Protein AF-T0ZM76-F1 (afdb_monomer)

Secondary structure (DSSP, 8-state):
---S--TT-EEEETTTEEEEEEEEESSGGG-EEEEEETTTEEEEEETTT--PEE-

Structure (mmCIF, N/CA/C/O backbone):
data_AF-T0ZM76-F1
#
_entry.id   AF-T0ZM76-F1
#
loop_
_atom_site.group_PDB
_atom_site.id
_atom_site.type_symbol
_atom_site.label_atom_id
_atom_site.label_alt_id
_atom_site.label_comp_id
_atom_site.label_asym_id
_atom_site.label_entity_id
_atom_site.label_seq_id
_atom_site.pdbx_PDB_ins_code
_atom_site.Cartn_x
_atom_site.Cartn_y
_atom_site.Cartn_z
_atom_site.occupancy
_atom_site.B_iso_or_equiv
_atom_site.auth_seq_id
_atom_site.auth_comp_id
_atom_site.auth_asym_id
_atom_site.auth_atom_id
_atom_site.pdbx_PDB_model_num
ATOM 1 N N . LYS A 1 1 ? -13.584 5.068 14.597 1.00 36.94 1 LYS A N 1
ATOM 2 C CA . LYS A 1 1 ? -12.498 5.543 13.701 1.00 36.94 1 LYS A CA 1
ATOM 3 C C . LYS A 1 1 ? -11.825 4.320 13.094 1.00 36.94 1 LYS A C 1
ATOM 5 O O . LYS A 1 1 ? -10.890 3.781 13.667 1.00 36.94 1 LYS A O 1
ATOM 10 N N . THR A 1 2 ? -12.405 3.808 12.018 1.00 39.56 2 THR A N 1
ATOM 11 C CA . THR A 1 2 ? -12.020 2.538 11.397 1.00 39.56 2 THR A CA 1
ATOM 12 C C . THR A 1 2 ? -10.638 2.694 10.770 1.00 39.56 2 THR A C 1
ATOM 14 O O . THR A 1 2 ? -10.418 3.634 10.008 1.00 39.56 2 THR A O 1
ATOM 17 N N . GLY A 1 3 ? -9.684 1.838 11.152 1.00 56.47 3 GLY A N 1
ATOM 18 C CA . GLY A 1 3 ? -8.343 1.840 10.569 1.00 56.47 3 GLY A CA 1
ATOM 19 C C . GLY A 1 3 ? -8.452 1.788 9.046 1.00 56.47 3 GLY A C 1
ATOM 20 O O . GLY A 1 3 ? -9.161 0.934 8.525 1.00 56.47 3 GLY A O 1
ATOM 21 N N . LYS A 1 4 ? -7.804 2.737 8.359 1.00 71.62 4 LYS A N 1
ATOM 22 C CA . LYS A 1 4 ? -8.011 3.046 6.931 1.00 71.62 4 LYS A CA 1
ATOM 23 C C . LYS A 1 4 ? -7.898 1.850 5.971 1.00 71.62 4 LYS A C 1
ATOM 25 O O . LYS A 1 4 ? -8.390 1.961 4.855 1.00 71.62 4 LYS A O 1
ATOM 30 N N . PHE A 1 5 ? -7.281 0.740 6.387 1.00 82.56 5 PHE A N 1
ATOM 31 C CA . PHE A 1 5 ? -7.117 -0.464 5.572 1.00 82.56 5 PHE A CA 1
ATOM 32 C C . PHE A 1 5 ? -7.301 -1.744 6.406 1.00 82.56 5 PHE A C 1
ATOM 34 O O . PHE A 1 5 ? -6.839 -1.814 7.553 1.00 82.56 5 PHE A O 1
ATOM 41 N N . HIS A 1 6 ? -7.958 -2.754 5.831 1.00 87.44 6 HIS A N 1
ATOM 42 C CA . HIS A 1 6 ? -8.141 -4.089 6.416 1.00 87.44 6 HIS A CA 1
ATOM 43 C C . HIS A 1 6 ? -7.483 -5.182 5.561 1.00 87.44 6 HIS A C 1
ATOM 45 O O . HIS A 1 6 ? -7.256 -4.996 4.371 1.00 87.44 6 HIS A O 1
ATOM 51 N N . ILE A 1 7 ? -7.146 -6.320 6.176 1.00 92.25 7 ILE A N 1
ATOM 52 C CA . ILE A 1 7 ? -6.568 -7.476 5.469 1.00 92.25 7 ILE A CA 1
ATOM 53 C C . ILE A 1 7 ? -7.596 -8.020 4.467 1.00 92.25 7 ILE A C 1
ATOM 55 O O . ILE A 1 7 ? -8.780 -8.100 4.783 1.00 92.25 7 ILE A O 1
ATOM 59 N N . GLY A 1 8 ? -7.148 -8.354 3.257 1.00 93.19 8 GLY A N 1
ATOM 60 C CA . GLY A 1 8 ? -7.990 -8.757 2.127 1.00 93.19 8 GLY A CA 1
ATOM 61 C C . GLY A 1 8 ? -8.542 -7.590 1.301 1.00 93.19 8 GLY A C 1
ATOM 62 O O . GLY A 1 8 ? -9.081 -7.815 0.219 1.00 93.19 8 GLY A O 1
ATOM 63 N N . GLN A 1 9 ? -8.377 -6.345 1.758 1.00 93.62 9 GLN A N 1
ATOM 64 C CA . GLN A 1 9 ? -8.855 -5.170 1.037 1.00 93.62 9 GLN A CA 1
ATOM 65 C C . GLN A 1 9 ? -8.072 -4.954 -0.262 1.00 93.62 9 GLN A C 1
ATOM 67 O O . GLN A 1 9 ? -6.837 -4.975 -0.262 1.00 93.62 9 GLN A O 1
ATOM 72 N N . ARG A 1 10 ? -8.789 -4.665 -1.353 1.00 94.75 10 ARG A N 1
ATOM 73 C CA . ARG A 1 10 ? -8.189 -4.187 -2.602 1.00 94.75 10 ARG A CA 1
ATOM 74 C C . ARG A 1 10 ? -7.842 -2.708 -2.491 1.00 94.75 10 ARG A C 1
ATOM 76 O O . ARG A 1 10 ? -8.635 -1.889 -2.027 1.00 94.75 10 ARG A O 1
ATOM 83 N N . VAL A 1 11 ? -6.634 -2.373 -2.912 1.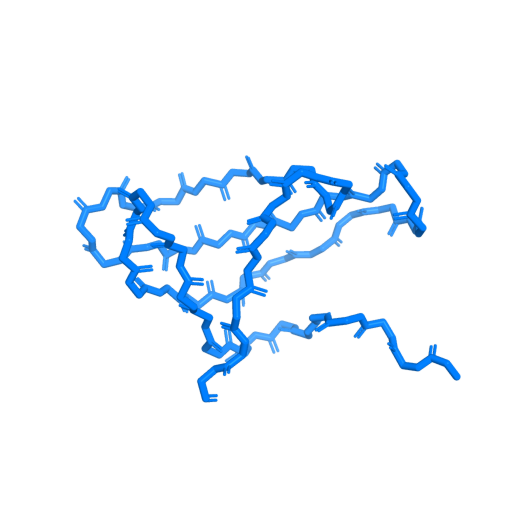00 93.88 11 VAL A N 1
ATOM 84 C CA . VAL A 1 11 ? -6.103 -1.014 -2.880 1.00 93.88 11 VAL A CA 1
ATOM 85 C C . VAL A 1 11 ? -5.392 -0.693 -4.184 1.00 93.88 11 VAL A C 1
ATOM 87 O O . VAL A 1 11 ? -4.877 -1.580 -4.862 1.00 93.88 11 VAL A O 1
ATOM 90 N N . ARG A 1 12 ? -5.317 0.591 -4.514 1.00 93.56 12 ARG A N 1
ATOM 91 C CA . ARG A 1 12 ? -4.506 1.112 -5.612 1.00 93.56 12 ARG A CA 1
ATOM 92 C C . ARG A 1 12 ? -3.460 2.073 -5.072 1.00 93.56 12 ARG A C 1
ATOM 94 O O . ARG A 1 12 ? -3.768 2.936 -4.250 1.00 93.56 12 ARG A O 1
ATOM 101 N N . HIS A 1 13 ? -2.237 1.933 -5.562 1.00 92.75 13 HIS A N 1
ATOM 102 C CA . HIS A 1 13 ? -1.141 2.865 -5.353 1.00 92.75 13 HIS A CA 1
ATOM 103 C C . HIS A 1 13 ? -0.735 3.461 -6.699 1.00 92.75 13 HIS A C 1
ATOM 105 O O . HIS A 1 13 ? -0.581 2.727 -7.670 1.00 92.75 13 HIS A O 1
ATOM 111 N N . ASP A 1 14 ? -0.492 4.768 -6.753 1.00 90.25 14 ASP A N 1
ATOM 112 C CA . ASP A 1 14 ? -0.144 5.471 -7.997 1.00 90.25 14 ASP A CA 1
ATOM 113 C C . ASP A 1 14 ? 1.090 4.858 -8.693 1.00 90.25 14 ASP A C 1
ATOM 115 O O . ASP A 1 14 ? 1.057 4.514 -9.868 1.00 90.25 14 ASP A O 1
ATOM 119 N N . LYS A 1 15 ? 2.143 4.585 -7.911 1.00 90.50 15 LYS A N 1
ATOM 120 C CA . LYS A 1 15 ? 3.391 3.968 -8.395 1.00 90.50 15 LYS A CA 1
ATOM 121 C C . LYS A 1 15 ? 3.338 2.455 -8.659 1.00 90.50 15 LYS A C 1
ATOM 123 O O . LYS A 1 15 ? 4.091 1.964 -9.491 1.00 90.50 15 LYS A O 1
ATOM 128 N N . PHE A 1 16 ? 2.554 1.704 -7.884 1.00 92.44 16 PHE A N 1
ATOM 129 C CA . PHE A 1 16 ? 2.642 0.232 -7.848 1.00 92.44 16 PHE A CA 1
ATOM 130 C C . PHE A 1 16 ? 1.416 -0.460 -8.447 1.00 92.44 16 PHE A C 1
ATOM 132 O O . PHE A 1 16 ? 1.399 -1.683 -8.546 1.00 92.44 16 PHE A O 1
ATOM 139 N N . GLY A 1 17 ? 0.404 0.313 -8.842 1.00 93.69 17 GLY A N 1
ATOM 140 C CA . GLY A 1 17 ? -0.834 -0.208 -9.394 1.00 93.69 17 GLY A CA 1
ATOM 141 C C . GLY A 1 17 ? -1.745 -0.807 -8.328 1.00 93.69 17 GLY A C 1
ATOM 142 O O . GLY A 1 17 ? -1.800 -0.352 -7.182 1.00 93.69 17 GLY A O 1
ATOM 143 N N . GLU A 1 18 ? -2.515 -1.805 -8.739 1.00 96.00 18 GLU A N 1
ATOM 144 C CA . GLU A 1 18 ? -3.497 -2.481 -7.895 1.00 96.00 18 GLU A CA 1
ATOM 145 C C . GLU A 1 18 ? -2.845 -3.569 -7.040 1.00 96.00 18 GLU A C 1
ATOM 147 O O . GLU A 1 18 ? -1.924 -4.266 -7.472 1.00 96.00 18 GLU A O 1
ATOM 152 N N . GLY A 1 19 ? -3.346 -3.743 -5.821 1.00 95.94 19 GLY A N 1
ATOM 153 C CA . GLY A 1 19 ? -2.872 -4.764 -4.904 1.00 95.94 19 GLY A CA 1
ATOM 154 C C . GLY A 1 19 ? -3.880 -5.126 -3.823 1.00 95.94 19 GLY A C 1
ATOM 155 O O . GLY A 1 19 ? -4.944 -4.521 -3.697 1.00 95.94 19 GLY A O 1
ATOM 156 N N . VAL A 1 20 ? -3.531 -6.138 -3.035 1.00 96.44 20 VAL A N 1
ATOM 157 C C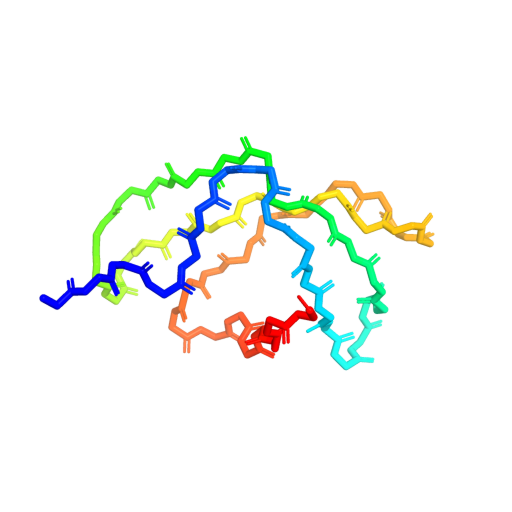A . VAL A 1 20 ? -4.341 -6.631 -1.915 1.00 96.44 20 VAL A CA 1
ATOM 158 C C . VAL A 1 20 ? -3.554 -6.509 -0.622 1.00 96.44 20 VAL A C 1
ATOM 160 O O . VAL A 1 20 ? -2.393 -6.912 -0.553 1.00 96.44 20 VAL A O 1
ATOM 163 N N . VAL A 1 21 ? -4.187 -5.961 0.411 1.00 94.56 21 VAL A N 1
ATOM 164 C CA . VAL A 1 21 ? -3.607 -5.879 1.752 1.00 94.56 21 VAL A CA 1
ATOM 165 C C . VAL A 1 21 ? -3.488 -7.282 2.340 1.00 94.56 21 VAL A C 1
ATOM 167 O O . VAL A 1 21 ? -4.485 -7.982 2.493 1.00 94.56 21 VAL A O 1
ATOM 170 N N . LEU A 1 22 ? -2.276 -7.677 2.710 1.00 95.62 22 LEU A N 1
ATOM 171 C CA . LEU A 1 22 ? -1.989 -8.966 3.337 1.00 95.62 22 LEU A CA 1
ATOM 172 C C . LEU A 1 22 ? -1.863 -8.855 4.855 1.00 95.62 22 LEU A C 1
ATOM 174 O O . LEU A 1 22 ? -2.327 -9.726 5.583 1.00 95.62 22 LEU A O 1
ATOM 178 N N . ALA A 1 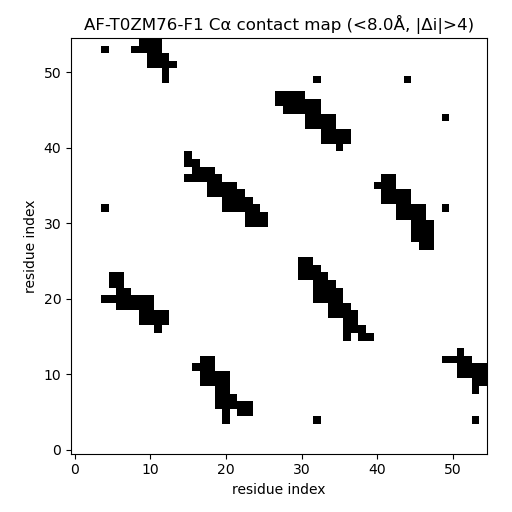23 ? -1.251 -7.775 5.334 1.00 92.50 23 ALA A N 1
ATOM 179 C CA . ALA A 1 23 ? -0.998 -7.572 6.752 1.00 92.50 23 ALA A CA 1
ATOM 180 C C . ALA A 1 23 ? -0.956 -6.085 7.102 1.00 92.50 23 ALA A C 1
ATOM 182 O O . ALA A 1 23 ? -0.748 -5.222 6.246 1.00 92.50 23 ALA A O 1
ATOM 183 N N . ARG A 1 24 ? -1.131 -5.790 8.388 1.00 89.69 24 ARG A N 1
ATOM 184 C CA . ARG A 1 24 ? -0.921 -4.465 8.969 1.00 89.69 24 ARG A CA 1
ATOM 185 C C . ARG A 1 24 ? -0.167 -4.613 10.282 1.00 89.69 24 ARG A C 1
ATOM 187 O O . ARG A 1 24 ? -0.495 -5.487 11.079 1.00 89.69 24 ARG A O 1
ATOM 194 N N . GLU A 1 25 ? 0.797 -3.741 10.508 1.00 90.56 25 GLU A N 1
ATOM 195 C CA . GLU A 1 25 ? 1.558 -3.657 11.750 1.00 90.56 25 GLU A CA 1
ATOM 196 C C . GLU A 1 25 ? 1.489 -2.243 12.311 1.00 90.56 25 GLU A C 1
ATOM 198 O O . GLU A 1 25 ? 1.434 -1.274 11.556 1.00 90.56 25 GLU A O 1
ATOM 203 N N . GLY A 1 26 ? 1.507 -2.120 13.637 1.00 84.25 26 GLY A N 1
ATOM 204 C CA . GLY A 1 26 ? 1.421 -0.834 14.326 1.00 84.25 26 GLY A CA 1
ATOM 205 C C . GLY A 1 26 ? 0.060 -0.140 14.194 1.00 84.25 26 GLY A C 1
ATOM 206 O O . GLY A 1 26 ? -0.900 -0.658 13.620 1.00 84.25 26 GLY A O 1
ATOM 207 N N . GLN A 1 27 ? -0.036 1.055 14.773 1.00 74.56 27 GLN A N 1
ATOM 208 C CA . GLN A 1 27 ? -1.242 1.883 14.762 1.00 74.56 27 GLN A CA 1
ATOM 209 C C . GLN A 1 27 ? -0.881 3.337 14.449 1.00 74.56 27 GLN A C 1
ATOM 211 O O . GLN A 1 27 ? 0.232 3.789 14.704 1.00 74.56 27 GLN A O 1
ATOM 216 N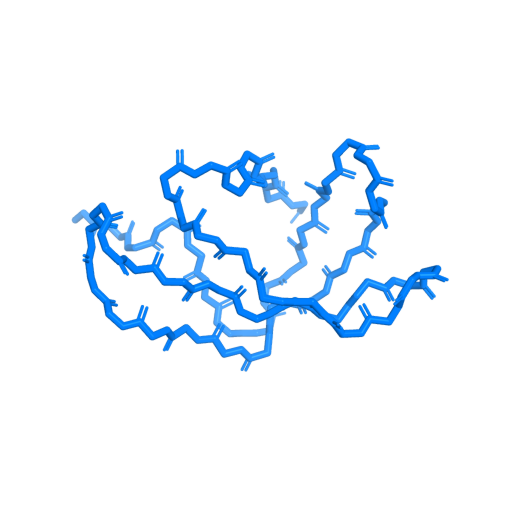 N . GLY A 1 28 ? -1.835 4.086 13.894 1.00 72.38 28 GLY A N 1
ATOM 217 C CA . GLY A 1 28 ? -1.646 5.510 13.621 1.00 72.38 28 GLY A CA 1
ATOM 218 C C . GLY A 1 28 ? -0.527 5.787 12.611 1.00 72.38 28 GLY A C 1
ATOM 219 O O . GLY A 1 28 ? -0.495 5.189 11.536 1.00 72.38 28 GLY A O 1
ATOM 220 N N . ASN A 1 29 ? 0.357 6.730 12.948 1.00 75.12 29 ASN A N 1
ATOM 221 C CA . ASN A 1 29 ? 1.384 7.259 12.043 1.00 75.12 29 ASN A CA 1
ATOM 222 C C . ASN A 1 29 ? 2.610 6.338 11.894 1.00 75.12 29 ASN A C 1
ATOM 224 O O . ASN A 1 29 ? 3.324 6.418 10.901 1.00 75.12 29 ASN A O 1
ATOM 228 N N . GLU A 1 30 ? 2.830 5.445 12.860 1.00 82.31 30 GLU A N 1
ATOM 229 C CA . GLU A 1 30 ? 3.932 4.470 12.860 1.00 82.31 30 GLU A CA 1
ATOM 230 C C . GLU A 1 30 ? 3.534 3.137 12.216 1.00 82.31 30 GLU A C 1
ATOM 232 O O . GLU A 1 30 ? 4.357 2.235 12.049 1.00 82.31 30 GLU A O 1
ATOM 237 N N . GLY A 1 31 ? 2.257 2.998 11.852 1.00 89.44 31 GLY A N 1
ATOM 238 C CA . GLY A 1 31 ? 1.761 1.770 11.265 1.00 89.44 31 GLY A CA 1
ATOM 239 C C . GLY A 1 31 ? 2.295 1.545 9.853 1.00 89.44 31 GLY A C 1
ATOM 240 O O . GLY A 1 31 ? 2.578 2.480 9.101 1.00 89.44 31 GLY A O 1
ATOM 241 N N . ARG A 1 32 ? 2.401 0.280 9.466 1.00 91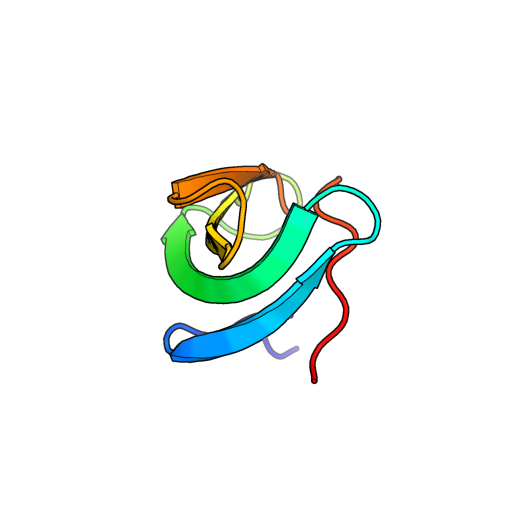.75 32 ARG A N 1
ATOM 242 C CA . ARG A 1 32 ? 2.771 -0.165 8.126 1.00 91.75 32 ARG A CA 1
ATOM 243 C C . ARG A 1 32 ? 1.738 -1.156 7.616 1.00 91.75 32 ARG A C 1
ATOM 245 O O . ARG A 1 32 ? 1.113 -1.879 8.386 1.00 91.75 32 ARG A O 1
ATOM 252 N N . VAL A 1 33 ? 1.559 -1.187 6.308 1.00 92.56 33 VAL A N 1
ATOM 253 C CA . VAL A 1 33 ? 0.681 -2.121 5.617 1.00 92.56 33 VAL A CA 1
ATOM 254 C C . VAL A 1 33 ? 1.491 -2.894 4.593 1.00 92.56 33 VAL A C 1
ATOM 256 O O . VAL A 1 33 ? 2.288 -2.323 3.847 1.00 92.56 33 VAL A O 1
ATOM 259 N N . GLN A 1 34 ? 1.298 -4.202 4.577 1.00 95.25 34 GLN A N 1
ATOM 260 C CA . GLN A 1 34 ? 1.864 -5.087 3.583 1.00 95.25 34 GLN A CA 1
ATOM 261 C C . GLN A 1 34 ? 0.829 -5.289 2.487 1.00 95.25 34 GLN A C 1
ATOM 263 O O . GLN A 1 34 ? -0.293 -5.716 2.760 1.00 95.25 34 GLN A O 1
ATOM 268 N N . VAL A 1 35 ? 1.199 -4.976 1.253 1.00 95.94 35 VAL A N 1
ATOM 269 C CA . VAL A 1 35 ? 0.324 -5.091 0.088 1.00 95.94 35 VAL A CA 1
ATOM 270 C C . VAL A 1 35 ? 1.022 -5.948 -0.954 1.00 95.94 35 VAL A C 1
ATOM 272 O O . VAL A 1 35 ? 2.196 -5.726 -1.253 1.00 95.94 35 VAL A O 1
ATOM 275 N N . ASN A 1 36 ? 0.308 -6.924 -1.506 1.00 97.00 36 ASN A N 1
ATOM 276 C CA . ASN A 1 36 ? 0.751 -7.645 -2.690 1.00 97.00 36 ASN A CA 1
ATOM 277 C C . ASN A 1 36 ? 0.2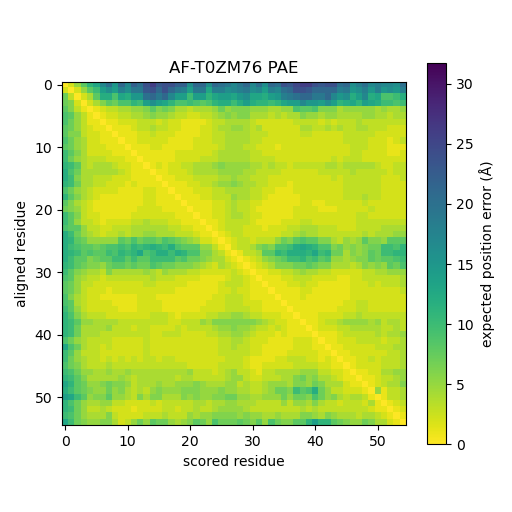07 -6.948 -3.932 1.00 97.00 36 ASN A C 1
ATOM 279 O O . ASN A 1 36 ? -0.989 -7.030 -4.212 1.00 97.00 36 ASN A O 1
ATOM 283 N N . PHE A 1 37 ? 1.080 -6.230 -4.628 1.00 96.06 37 PHE A N 1
ATOM 284 C CA . PHE A 1 37 ? 0.761 -5.547 -5.872 1.00 96.06 37 PHE A CA 1
ATOM 285 C C . PHE A 1 37 ? 0.896 -6.497 -7.054 1.00 96.06 37 PHE A C 1
ATOM 287 O O . PHE A 1 37 ? 1.792 -7.341 -7.081 1.00 96.06 37 PHE A O 1
ATOM 294 N N . ARG A 1 38 ? 0.027 -6.332 -8.052 1.00 94.50 38 ARG A N 1
ATOM 295 C CA . ARG A 1 38 ? -0.034 -7.218 -9.218 1.00 94.50 38 ARG A CA 1
ATOM 296 C C . ARG A 1 38 ? 1.272 -7.239 -10.015 1.00 94.50 38 ARG A C 1
ATOM 298 O O . ARG A 1 38 ? 1.722 -8.313 -10.392 1.00 94.50 38 ARG A O 1
ATOM 305 N N . ASP A 1 39 ? 1.874 -6.072 -10.231 1.00 92.88 39 ASP A N 1
ATOM 306 C CA . ASP A 1 39 ? 3.031 -5.915 -11.122 1.00 92.88 39 ASP A CA 1
ATOM 307 C C . ASP A 1 39 ? 4.382 -5.974 -10.398 1.00 92.88 39 ASP A C 1
ATOM 309 O O . ASP A 1 39 ? 5.381 -6.403 -10.968 1.00 92.88 39 ASP A O 1
ATOM 313 N N . VAL A 1 40 ? 4.434 -5.539 -9.134 1.00 94.88 40 VAL A N 1
ATOM 314 C CA . VAL A 1 40 ? 5.697 -5.406 -8.375 1.00 94.88 40 VAL A CA 1
ATOM 315 C C . VAL A 1 40 ? 5.814 -6.371 -7.195 1.00 94.88 40 VAL A C 1
ATOM 317 O O . VAL A 1 40 ? 6.817 -6.342 -6.475 1.00 94.88 40 VAL A O 1
ATOM 320 N N . GLY A 1 41 ? 4.794 -7.203 -6.977 1.00 95.12 41 GLY A N 1
ATOM 321 C CA . GLY A 1 41 ? 4.722 -8.156 -5.878 1.00 95.12 41 GLY A CA 1
ATOM 322 C C . GLY A 1 41 ? 4.541 -7.500 -4.509 1.00 95.12 41 GLY A C 1
ATOM 323 O O . GLY A 1 41 ? 3.966 -6.417 -4.361 1.00 95.12 41 GLY A O 1
ATOM 324 N N . MET A 1 42 ? 5.033 -8.180 -3.475 1.00 95.94 42 MET A N 1
ATOM 325 C CA . MET A 1 42 ? 4.814 -7.790 -2.086 1.00 95.94 42 MET A CA 1
ATOM 326 C C . MET A 1 42 ? 5.673 -6.594 -1.658 1.00 95.94 42 MET A C 1
ATOM 328 O O . MET A 1 42 ? 6.899 -6.603 -1.794 1.00 95.94 42 MET A O 1
ATOM 332 N N . LYS A 1 43 ? 5.038 -5.574 -1.073 1.00 94.69 43 LYS A N 1
ATOM 333 C CA . LYS A 1 43 ? 5.698 -4.379 -0.530 1.00 94.69 43 LYS A CA 1
ATOM 334 C C . LYS A 1 43 ? 5.140 -4.004 0.837 1.00 94.69 43 LYS A C 1
ATOM 336 O O . LYS A 1 43 ? 3.942 -4.112 1.086 1.00 94.69 43 LYS A O 1
ATOM 341 N N . TRP A 1 44 ? 6.021 -3.493 1.691 1.00 93.44 44 TRP A N 1
ATOM 342 C CA . TRP A 1 44 ? 5.655 -2.821 2.935 1.00 93.44 44 TRP A CA 1
ATOM 343 C C . TRP A 1 44 ? 5.587 -1.314 2.714 1.00 93.44 44 TRP A C 1
ATOM 345 O O . TRP A 1 44 ? 6.537 -0.720 2.206 1.00 93.44 44 TRP A O 1
ATOM 355 N N . LEU A 1 45 ? 4.481 -0.695 3.119 1.00 91.75 45 LEU A N 1
ATOM 356 C CA . LEU A 1 45 ? 4.254 0.742 3.017 1.00 91.75 45 LEU A CA 1
ATOM 357 C C . LEU A 1 45 ? 3.920 1.317 4.389 1.00 91.75 45 LEU A C 1
ATOM 359 O O . LEU A 1 45 ? 3.016 0.837 5.065 1.00 91.75 45 LEU A O 1
ATOM 363 N N . ALA A 1 46 ? 4.621 2.370 4.800 1.00 90.25 46 ALA A N 1
ATOM 364 C CA . ALA A 1 46 ? 4.260 3.113 6.003 1.00 90.25 46 ALA A CA 1
ATOM 365 C C . ALA A 1 46 ? 2.927 3.837 5.789 1.00 90.25 46 ALA A C 1
ATOM 367 O O . ALA A 1 46 ? 2.794 4.583 4.825 1.00 90.25 46 ALA A O 1
ATOM 368 N N . LEU A 1 47 ? 1.949 3.654 6.678 1.00 85.56 47 LEU A N 1
ATOM 369 C CA . LEU A 1 47 ? 0.600 4.226 6.568 1.00 85.56 47 LEU A CA 1
ATOM 370 C C . LEU A 1 47 ? 0.610 5.755 6.460 1.00 85.56 47 LEU A C 1
ATOM 372 O O . LEU A 1 47 ? -0.256 6.314 5.789 1.00 85.56 47 LEU A O 1
ATOM 376 N N . ALA A 1 48 ? 1.612 6.415 7.049 1.00 83.94 48 ALA A N 1
ATOM 377 C CA . ALA A 1 48 ? 1.842 7.852 6.907 1.00 83.94 48 ALA A CA 1
ATOM 378 C C . ALA A 1 48 ? 2.084 8.288 5.446 1.00 83.94 48 ALA A C 1
ATOM 380 O O . ALA A 1 48 ? 1.708 9.391 5.056 1.00 83.94 48 ALA A O 1
ATOM 381 N N . PHE A 1 49 ? 2.669 7.411 4.623 1.00 82.44 49 PHE A N 1
ATOM 382 C CA . PHE A 1 49 ? 3.116 7.712 3.257 1.00 82.44 49 PHE A CA 1
ATOM 383 C C . PHE A 1 49 ? 2.485 6.827 2.182 1.00 82.44 49 PHE A C 1
ATOM 385 O O . PHE A 1 49 ? 2.632 7.117 0.999 1.00 82.44 49 PHE A O 1
ATOM 392 N N . ALA A 1 50 ? 1.770 5.769 2.570 1.00 82.69 50 ALA A N 1
ATOM 393 C CA . ALA A 1 50 ? 1.306 4.733 1.660 1.00 82.69 50 ALA A CA 1
ATOM 394 C C . ALA A 1 50 ? 0.349 5.267 0.588 1.00 82.69 50 ALA A C 1
ATOM 396 O O . ALA A 1 50 ? 0.222 4.620 -0.438 1.00 82.69 50 ALA A O 1
ATOM 397 N N . ARG A 1 51 ? -0.323 6.412 0.822 1.00 83.38 51 ARG A N 1
ATOM 398 C CA . ARG A 1 51 ? -1.249 7.079 -0.123 1.00 83.38 51 ARG A CA 1
ATOM 399 C C . ARG A 1 51 ? -2.057 6.079 -0.969 1.00 83.38 51 ARG A C 1
ATOM 401 O O . ARG A 1 51 ? -2.132 6.183 -2.188 1.00 83.38 51 ARG A O 1
ATOM 408 N N . LEU A 1 52 ? -2.628 5.085 -0.289 1.00 86.81 52 LEU A N 1
ATOM 409 C CA . LEU A 1 52 ? -3.424 4.031 -0.903 1.00 86.81 52 LEU A CA 1
ATOM 410 C C . LEU A 1 52 ? -4.867 4.504 -1.049 1.00 86.81 52 LEU A C 1
ATOM 412 O O . LEU A 1 52 ? -5.429 5.091 -0.121 1.00 86.81 52 LEU A O 1
ATOM 416 N N . THR A 1 53 ? -5.474 4.184 -2.184 1.00 89.06 53 THR A N 1
ATOM 417 C CA . THR A 1 53 ? -6.907 4.372 -2.421 1.00 89.06 53 THR A CA 1
ATOM 418 C C . THR A 1 53 ? -7.602 3.023 -2.314 1.00 89.06 53 THR A C 1
ATOM 420 O O . THR A 1 53 ? -7.138 2.046 -2.897 1.00 89.06 53 THR A O 1
ATOM 423 N N . SER A 1 54 ? -8.696 2.952 -1.556 1.00 88.81 54 SER A N 1
ATOM 424 C CA . SER A 1 54 ? -9.577 1.782 -1.527 1.00 88.81 54 SER A CA 1
ATOM 425 C C . SER A 1 54 ? -10.325 1.655 -2.851 1.00 88.81 54 SER A C 1
ATOM 427 O O . SER A 1 54 ? -10.903 2.645 -3.303 1.00 88.81 54 SER A O 1
ATOM 429 N N . LEU A 1 55 ? -10.301 0.460 -3.439 1.00 81.50 55 LEU A N 1
ATOM 430 C CA . LEU A 1 55 ? -11.079 0.105 -4.627 1.00 81.50 55 LEU A CA 1
ATOM 431 C C . LEU A 1 55 ? -12.399 -0.565 -4.248 1.00 81.50 55 LEU A C 1
ATOM 433 O O . LEU A 1 55 ? -12.418 -1.249 -3.197 1.00 81.50 55 LEU A O 1
#

Organism: NCBI:txid410659

pLDDT: mean 87.29, std 12.23, range [36.94, 97.0]

Nearest PDB structures (foldseek):
  7egs-assembly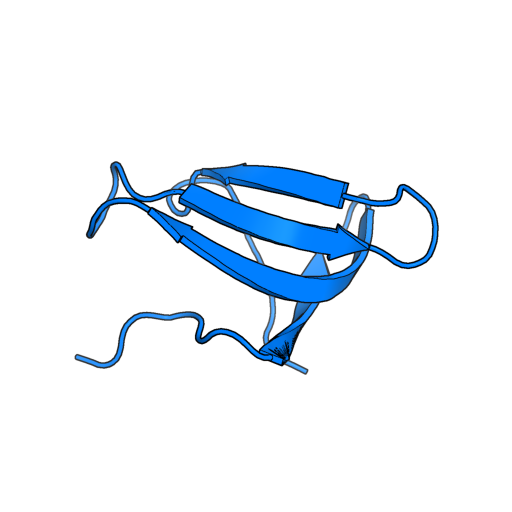1_B  TM=9.352E-01  e=6.493E-06  Escherichia coli K-12
  6yi2-assembly1_A  TM=9.139E-01  e=1.026E-05  Escherichia coli
  5dma-assembly1_A  TM=8.815E-01  e=1.787E-04  Geobacillus stearothermophilus
  9dqs-assembly5_E  TM=9.114E-01  e=4.460E-04  Mycolicibacterium smegmatis MC2 155
  9dqs-assembly1_A  TM=8.918E-01  e=6.284E-04  Mycolicibacterium smegmatis MC2 155

Foldseek 3Di:
DDQPDDAQFWKQDPVQGIWGWHDWDDDDQQIWTWTQGPPPGIDIDGPNGRPIDTD

Sequence (55 aa):
KTGKFHIGQRVRHDKFGEGVVLAREGQGNEGRVQVNFRDVGMKWLALAFARLTSL

Solvent-accessible surface area (backbone atoms only — not comparable to full-atom values)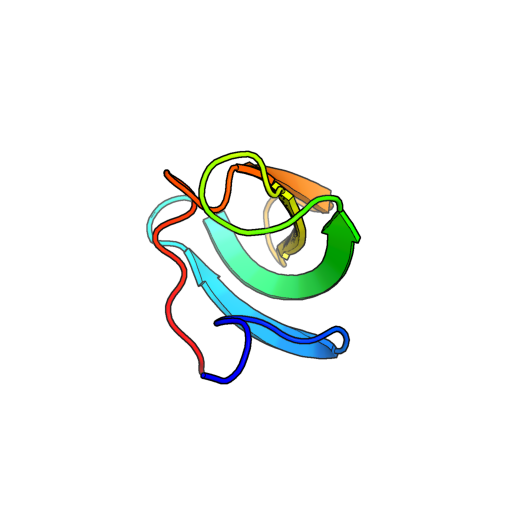: 3204 Å² total; per-residue (Å²): 135,78,72,94,72,54,71,73,38,46,33,36,29,90,91,53,43,49,27,33,27,70,44,75,44,79,62,75,69,77,9,33,37,31,30,40,20,78,82,72,41,77,45,82,32,48,56,71,70,44,72,64,42,82,109

Radius of gyration: 9.98 Å; Cα contacts (8 Å, |Δi|>4): 114; chains: 1; bounding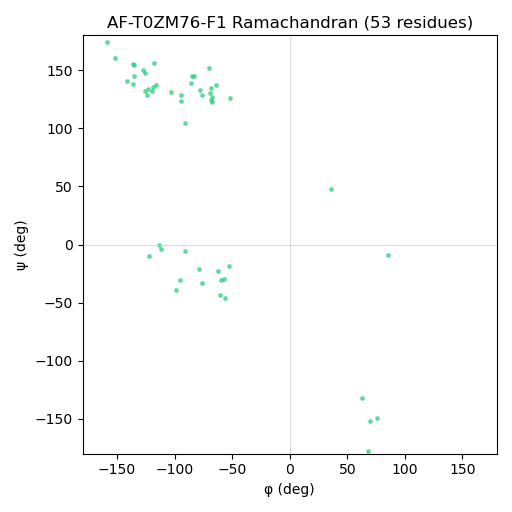 box: 18×17×26 Å

Mean predicted aligned error: 4.3 Å